Protein AF-A0A1S1K012-F1 (afdb_monomer_lite)

Secondary structure (DSSP, 8-state):
--HHHHHHHHHHTT-----PEEEE-TTSS-EEEESSEEEEEE-TTT--EEEEEEPPSSS--EEEPP-EETTEE-TTTT-B--EE--

Radius of gyration: 14.36 Å; chains: 1; bounding box: 28×32×42 Å

Foldseek 3Di:
DDPVVVVVVCVVVVHDCQPWEKDADPVDRDIDT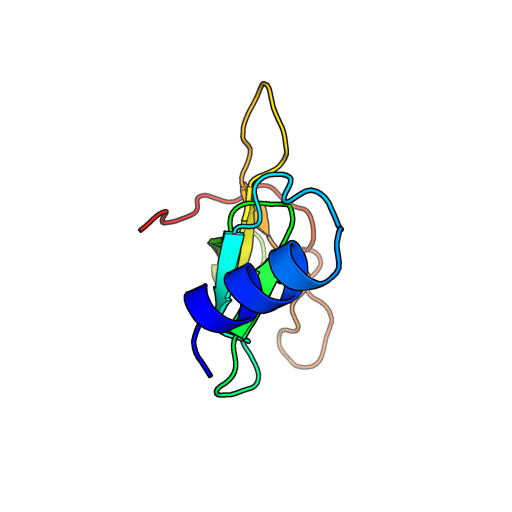DNFHWFWFQQPQPRDIAIWTFDDDDPGFIFGDWDDDPNHIDPSHRPTTDGDDD

Organism: NCBI:txid1908205

Structure (mmCIF, N/CA/C/O backbone):
data_AF-A0A1S1K012-F1
#
_entry.id   AF-A0A1S1K012-F1
#
loop_
_atom_site.group_PDB
_atom_site.id
_atom_site.type_symbol
_atom_site.label_atom_id
_atom_site.label_alt_id
_atom_site.label_comp_id
_atom_site.label_asym_id
_atom_site.label_entity_id
_atom_site.label_seq_id
_atom_site.pdbx_PDB_ins_code
_atom_site.Cartn_x
_atom_site.Cartn_y
_atom_site.Cartn_z
_atom_site.occupancy
_atom_site.B_iso_or_equiv
_atom_site.auth_seq_id
_atom_site.auth_comp_id
_atom_site.auth_asym_id
_atom_site.auth_atom_id
_atom_site.pdbx_PDB_model_num
ATOM 1 N N . MET A 1 1 ? -2.148 -18.101 11.408 1.00 61.28 1 MET A N 1
ATOM 2 C CA . MET A 1 1 ? -2.522 -16.941 12.228 1.00 61.28 1 MET A CA 1
ATOM 3 C C . MET A 1 1 ? -3.127 -15.890 11.308 1.00 61.28 1 MET A C 1
ATOM 5 O O . MET A 1 1 ? -2.509 -15.603 10.284 1.00 61.28 1 MET A O 1
ATOM 9 N N . GLY A 1 2 ? -4.350 -15.437 11.571 1.00 70.94 2 GLY A N 1
ATOM 10 C CA . GLY A 1 2 ? -5.105 -14.494 10.733 1.00 70.94 2 GLY A CA 1
ATOM 11 C C . GLY A 1 2 ? -5.063 -13.053 11.251 1.00 70.94 2 GLY A C 1
ATOM 12 O O . GLY A 1 2 ? -4.639 -12.806 12.375 1.00 70.94 2 GLY A O 1
ATOM 13 N N . ALA A 1 3 ? -5.527 -12.102 10.438 1.00 68.62 3 ALA A N 1
ATOM 14 C CA . ALA A 1 3 ? -5.582 -10.674 10.771 1.00 68.62 3 ALA A CA 1
ATOM 15 C C . ALA A 1 3 ? -6.280 -10.372 12.112 1.00 68.62 3 ALA A C 1
ATOM 17 O O . ALA A 1 3 ? -5.771 -9.586 12.913 1.00 68.62 3 ALA A O 1
ATOM 18 N N . ASP A 1 4 ? -7.404 -11.041 12.374 1.00 75.19 4 ASP A N 1
ATOM 19 C CA . ASP A 1 4 ? -8.197 -10.849 13.593 1.00 75.19 4 ASP A CA 1
ATOM 20 C C . ASP A 1 4 ? -7.459 -11.313 14.854 1.00 75.19 4 ASP A C 1
ATOM 22 O O . ASP A 1 4 ? -7.572 -10.692 15.908 1.00 75.19 4 ASP A O 1
ATOM 26 N N . GLU A 1 5 ? -6.641 -12.362 14.745 1.00 79.69 5 GLU A N 1
ATOM 27 C CA . GLU A 1 5 ? -5.829 -12.860 15.859 1.00 79.69 5 GLU A CA 1
ATOM 28 C C . GLU A 1 5 ? -4.698 -11.881 16.197 1.00 79.69 5 GLU A C 1
ATOM 30 O O . GLU A 1 5 ? -4.408 -11.651 17.372 1.00 79.69 5 GLU A O 1
ATOM 35 N N . VAL A 1 6 ? -4.095 -11.245 15.184 1.00 72.81 6 VAL A N 1
ATOM 36 C CA . VAL A 1 6 ? -3.081 -10.201 15.406 1.00 72.81 6 VAL A CA 1
ATOM 37 C C . VAL A 1 6 ? -3.724 -8.959 16.023 1.00 72.81 6 VAL A C 1
ATOM 39 O O . VAL A 1 6 ? -3.159 -8.375 16.950 1.00 72.81 6 VAL A O 1
ATOM 42 N N . LYS A 1 7 ? -4.927 -8.584 15.567 1.00 73.31 7 LYS A N 1
ATOM 43 C CA . LYS A 1 7 ? -5.698 -7.494 16.173 1.00 73.31 7 LYS A CA 1
ATOM 44 C C . LYS A 1 7 ? -5.954 -7.750 17.658 1.00 73.31 7 LYS A C 1
ATOM 46 O O . LYS A 1 7 ? -5.602 -6.915 18.494 1.00 73.31 7 LYS A O 1
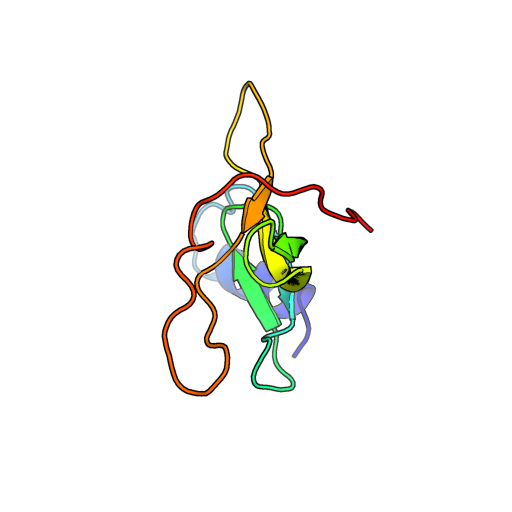ATOM 51 N N . ALA A 1 8 ? -6.496 -8.923 17.973 1.00 77.88 8 ALA A N 1
ATOM 52 C CA . ALA A 1 8 ? -6.797 -9.320 19.341 1.00 77.88 8 ALA A CA 1
ATOM 53 C C . ALA A 1 8 ? -5.545 -9.310 20.237 1.00 77.88 8 ALA A C 1
ATOM 55 O O . ALA A 1 8 ? -5.612 -8.859 21.379 1.00 77.88 8 ALA A O 1
ATOM 56 N N . ALA A 1 9 ? -4.387 -9.740 19.722 1.00 78.94 9 ALA A N 1
ATOM 57 C CA . ALA A 1 9 ? -3.130 -9.726 20.471 1.00 78.94 9 ALA A CA 1
ATOM 58 C C . ALA A 1 9 ? -2.640 -8.305 20.824 1.00 78.94 9 ALA A C 1
ATOM 60 O O . ALA A 1 9 ? -2.135 -8.090 21.927 1.00 78.94 9 ALA A O 1
ATOM 61 N N . VAL A 1 10 ? -2.799 -7.329 19.920 1.00 70.00 10 VAL A N 1
ATOM 62 C CA . VAL A 1 10 ? -2.422 -5.922 20.171 1.00 70.00 10 VAL A CA 1
ATOM 63 C C . VAL A 1 10 ? -3.337 -5.279 21.213 1.00 70.00 10 VAL A C 1
ATOM 65 O O . VAL A 1 10 ? -2.853 -4.602 22.121 1.00 70.00 10 VAL A O 1
ATOM 68 N N . GLU A 1 11 ? -4.648 -5.508 21.110 1.00 75.50 11 GLU A N 1
ATOM 69 C CA . GLU A 1 11 ? -5.617 -5.011 22.096 1.00 75.50 11 GLU A CA 1
ATOM 70 C C . GLU A 1 11 ? -5.361 -5.631 23.481 1.00 75.50 11 GLU A C 1
ATOM 72 O O . GLU A 1 11 ? -5.343 -4.920 24.490 1.00 75.50 11 GLU A O 1
ATOM 77 N N . ALA A 1 12 ? -5.057 -6.934 23.536 1.00 80.19 12 ALA A N 1
ATOM 78 C CA . ALA A 1 12 ? -4.722 -7.637 24.774 1.00 80.19 12 ALA A CA 1
ATOM 79 C C . ALA A 1 12 ? -3.438 -7.118 25.451 1.00 80.19 12 ALA A C 1
ATOM 81 O O . ALA A 1 12 ? -3.292 -7.252 26.666 1.00 80.19 12 ALA A O 1
ATOM 82 N N . SER A 1 13 ? -2.518 -6.489 24.707 1.00 76.38 13 SER A N 1
ATOM 83 C CA . SER A 1 13 ? -1.285 -5.913 25.261 1.00 76.38 13 SER A CA 1
ATOM 84 C C . SER A 1 13 ? -1.467 -4.501 25.843 1.00 76.38 13 SER A C 1
ATOM 86 O O . SER A 1 13 ? -0.474 -3.820 26.102 1.00 76.38 13 SER A O 1
ATOM 88 N N . GLY A 1 14 ? -2.705 -4.011 25.986 1.00 64.50 14 GLY A N 1
ATOM 89 C CA . GLY A 1 14 ? -3.008 -2.693 26.561 1.00 64.50 14 GLY A CA 1
ATOM 90 C C . GLY A 1 14 ? -2.626 -1.504 25.671 1.00 64.50 14 GLY A C 1
ATOM 91 O O . GLY A 1 14 ? -2.626 -0.361 26.130 1.00 64.50 14 GLY A O 1
ATOM 92 N N . ARG A 1 15 ? -2.293 -1.751 24.398 1.00 60.84 15 ARG A N 1
ATOM 93 C CA . ARG A 1 15 ? -2.049 -0.703 23.401 1.00 60.84 15 ARG A CA 1
ATOM 94 C C . ARG A 1 15 ? -3.380 -0.314 22.762 1.00 60.84 15 ARG A C 1
ATOM 96 O O . ARG A 1 15 ? -4.212 -1.169 22.477 1.00 60.84 15 ARG A O 1
ATOM 103 N N . ARG A 1 16 ? -3.589 0.985 22.532 1.00 54.09 16 ARG A N 1
ATOM 104 C CA . ARG A 1 16 ? -4.794 1.474 21.854 1.00 54.09 16 ARG A CA 1
ATOM 105 C C . ARG A 1 16 ? -4.702 1.127 20.366 1.00 54.09 16 ARG A C 1
ATOM 107 O O . ARG A 1 16 ? -3.693 1.413 19.728 1.00 54.09 16 ARG A O 1
ATOM 114 N N . PHE A 1 17 ? -5.743 0.486 19.848 1.00 55.59 17 PHE A N 1
ATOM 115 C CA . PHE A 1 17 ? -5.866 0.104 18.446 1.00 55.59 17 PHE A CA 1
ATOM 116 C C . PHE A 1 17 ? -6.284 1.333 17.623 1.00 55.59 17 PHE A C 1
ATOM 118 O O . PHE A 1 17 ? -7.461 1.502 17.312 1.00 55.59 17 PHE A O 1
ATOM 125 N N . ASP A 1 18 ? -5.356 2.244 17.322 1.00 61.41 18 ASP A N 1
ATOM 126 C CA . ASP A 1 18 ? -5.598 3.201 16.231 1.00 61.41 18 ASP A CA 1
ATOM 127 C C . ASP A 1 18 ? -5.720 2.393 14.936 1.00 61.41 18 ASP A C 1
ATOM 129 O O . ASP A 1 18 ? -4.939 1.467 14.752 1.00 61.41 18 ASP A O 1
ATOM 133 N N . SER A 1 19 ? -6.727 2.673 14.098 1.00 63.16 19 SER A N 1
ATOM 134 C CA . SER A 1 19 ? -7.163 1.837 12.965 1.00 63.16 19 SER A CA 1
ATOM 135 C C . SER A 1 19 ? -6.010 1.138 12.230 1.00 63.16 19 SER A C 1
ATOM 137 O O . SER A 1 19 ? -5.397 1.721 11.338 1.00 63.16 19 SER A O 1
ATOM 139 N N . LEU A 1 20 ? -5.717 -0.113 12.607 1.00 71.44 20 LEU A N 1
ATOM 140 C CA . LEU A 1 20 ? -4.723 -0.930 11.926 1.00 71.44 20 LEU A CA 1
ATOM 141 C C . LEU A 1 20 ? -5.399 -1.704 10.798 1.00 71.44 20 LEU A C 1
ATOM 143 O O . LEU A 1 20 ? -6.392 -2.401 11.013 1.00 71.44 20 LEU A O 1
ATOM 147 N N . TYR A 1 21 ? -4.828 -1.600 9.607 1.00 77.06 21 TYR A N 1
ATOM 148 C CA . TYR A 1 21 ? -5.282 -2.277 8.407 1.00 77.06 21 TYR A CA 1
ATOM 149 C C . TYR A 1 21 ? -4.449 -3.542 8.205 1.00 77.06 21 TYR A C 1
ATOM 151 O O . TYR A 1 21 ? -3.218 -3.458 8.075 1.00 77.06 21 TYR A O 1
ATOM 159 N N . PRO A 1 22 ? -5.082 -4.723 8.213 1.00 78.56 22 PRO A N 1
ATOM 160 C CA . PRO A 1 22 ? -4.377 -5.957 7.953 1.00 78.56 22 PRO A CA 1
ATOM 161 C C . PRO A 1 22 ? -4.014 -6.069 6.479 1.00 78.56 22 PRO A C 1
ATOM 163 O O . PRO A 1 22 ? -4.813 -5.755 5.598 1.00 78.56 22 PRO A O 1
ATOM 166 N N . TYR A 1 23 ? -2.823 -6.588 6.213 1.00 80.44 23 TYR A N 1
ATOM 167 C CA . TYR A 1 23 ? -2.405 -6.925 4.861 1.00 80.44 23 TYR A CA 1
ATOM 168 C C . TYR A 1 23 ? -1.553 -8.185 4.855 1.00 80.44 23 TYR A C 1
ATOM 170 O O . TYR A 1 23 ? -0.913 -8.545 5.850 1.00 80.44 23 TYR A O 1
ATOM 178 N N . ARG A 1 24 ? -1.590 -8.895 3.730 1.00 80.69 24 ARG A N 1
ATOM 179 C CA . ARG A 1 24 ? -0.809 -10.112 3.548 1.00 80.69 24 ARG A CA 1
ATOM 180 C C . ARG A 1 24 ? 0.632 -9.733 3.229 1.00 80.69 24 ARG A C 1
ATOM 182 O O . ARG A 1 24 ? 0.852 -8.859 2.396 1.00 80.69 24 ARG A O 1
ATOM 189 N N . CYS A 1 25 ? 1.585 -10.388 3.888 1.00 81.12 25 CYS A N 1
ATOM 190 C CA . CYS A 1 25 ? 2.999 -10.214 3.590 1.00 81.12 25 CYS A CA 1
ATOM 191 C C . CYS A 1 25 ? 3.244 -10.484 2.093 1.00 81.12 25 CYS A C 1
ATOM 193 O O . CYS A 1 25 ? 2.830 -11.544 1.611 1.00 81.12 25 CYS A O 1
ATOM 195 N N . PRO A 1 26 ? 3.888 -9.560 1.358 1.00 71.88 26 PRO A N 1
ATOM 196 C CA . PRO A 1 26 ? 4.254 -9.787 -0.039 1.00 71.88 26 PRO A CA 1
ATOM 197 C C . PRO A 1 26 ? 5.198 -10.986 -0.207 1.00 71.88 26 PRO A C 1
ATOM 199 O O . PRO A 1 26 ? 5.053 -11.754 -1.153 1.00 71.88 26 PRO A O 1
ATOM 202 N N . ASP A 1 27 ? 6.092 -11.190 0.764 1.00 78.81 27 ASP A N 1
ATOM 203 C CA . ASP A 1 27 ? 7.190 -12.162 0.692 1.00 78.81 27 ASP A CA 1
ATOM 204 C C . ASP A 1 27 ? 6.908 -13.470 1.449 1.00 78.81 27 ASP A C 1
ATOM 206 O O . ASP A 1 27 ? 7.792 -14.313 1.618 1.00 78.81 27 ASP A O 1
ATOM 210 N N . GLY A 1 28 ? 5.686 -13.678 1.952 1.00 79.75 28 GLY A N 1
ATOM 211 C CA . GLY A 1 28 ? 5.407 -14.884 2.726 1.00 79.75 28 GLY A CA 1
ATOM 212 C C . GLY A 1 28 ? 3.950 -15.131 3.116 1.00 79.75 28 GLY A C 1
ATOM 213 O O . GLY A 1 28 ? 3.079 -14.273 2.990 1.00 79.75 28 GLY A O 1
ATOM 214 N N . PRO A 1 29 ? 3.644 -16.329 3.645 1.00 84.19 29 PRO A N 1
ATOM 215 C CA . PRO A 1 29 ? 2.284 -16.727 3.996 1.00 84.19 29 PRO A CA 1
ATOM 216 C C . PRO A 1 29 ? 1.878 -16.257 5.406 1.00 84.19 29 PRO A C 1
ATOM 218 O O . PRO A 1 29 ? 1.326 -17.033 6.186 1.00 84.19 29 PRO A O 1
ATOM 221 N N . HIS A 1 30 ? 2.152 -15.000 5.757 1.00 82.69 30 HIS A N 1
ATOM 222 C CA . HIS A 1 30 ? 1.776 -14.417 7.050 1.00 82.69 30 HIS A CA 1
ATOM 223 C C . HIS A 1 30 ? 1.128 -13.035 6.889 1.00 82.69 30 HIS A C 1
ATOM 225 O O . HIS A 1 30 ? 1.083 -12.478 5.794 1.00 82.69 30 HIS A O 1
ATOM 231 N N . TRP A 1 31 ? 0.565 -12.514 7.978 1.00 83.56 31 TRP A N 1
ATOM 232 C CA . TRP A 1 31 ? -0.161 -11.245 8.008 1.00 83.56 31 TRP A CA 1
ATOM 233 C C . TRP A 1 31 ? 0.607 -10.196 8.807 1.00 83.56 31 TRP A C 1
ATOM 235 O O . TRP A 1 31 ? 1.221 -10.515 9.826 1.00 83.56 31 TRP A O 1
ATOM 245 N N . HIS A 1 32 ? 0.511 -8.946 8.367 1.00 82.19 32 HIS A N 1
ATOM 246 C CA . HIS A 1 32 ? 1.009 -7.772 9.076 1.00 82.19 32 HIS A CA 1
ATOM 247 C C . HIS A 1 32 ? -0.135 -6.804 9.382 1.00 82.19 32 HIS A C 1
ATOM 249 O O . HIS A 1 32 ? -1.213 -6.876 8.789 1.00 82.19 32 HIS A O 1
ATOM 255 N N . LEU A 1 33 ? 0.130 -5.873 10.298 1.00 78.75 33 LEU A N 1
ATOM 256 C CA . LEU A 1 33 ? -0.742 -4.745 10.603 1.00 78.75 33 LEU A CA 1
ATOM 257 C C . LEU A 1 33 ? -0.036 -3.441 10.227 1.00 78.75 33 LEU A C 1
ATOM 259 O O . LEU A 1 33 ? 1.134 -3.252 10.561 1.00 78.75 33 LEU A O 1
ATOM 263 N N . SER A 1 34 ? -0.751 -2.546 9.550 1.00 79.38 34 SER A N 1
ATOM 264 C CA . SER A 1 34 ? -0.266 -1.218 9.166 1.00 79.38 34 SER A CA 1
ATOM 265 C C . SER A 1 34 ? -1.177 -0.130 9.723 1.00 79.38 34 SER A C 1
ATOM 267 O O . SER A 1 34 ? -2.380 -0.328 9.809 1.00 79.38 34 SER A O 1
ATOM 269 N N . HIS A 1 35 ? -0.629 1.040 10.049 1.00 79.25 35 HIS A N 1
ATOM 270 C CA . HIS A 1 35 ? -1.430 2.221 10.412 1.00 79.25 35 HIS A CA 1
ATOM 271 C C . HIS A 1 35 ? -2.127 2.861 9.198 1.00 79.25 35 HIS A C 1
ATOM 273 O O . HIS A 1 35 ? -2.982 3.730 9.354 1.00 79.25 35 HIS A O 1
ATOM 279 N N . TYR A 1 36 ? -1.756 2.436 7.991 1.00 83.50 36 TYR A N 1
ATOM 280 C CA . TYR A 1 36 ? -2.301 2.921 6.730 1.00 83.50 36 TYR A CA 1
ATOM 281 C C . TYR A 1 36 ? -3.013 1.788 6.006 1.00 83.50 36 TYR A C 1
ATOM 283 O O . TYR A 1 36 ? -2.536 0.652 6.024 1.00 83.50 36 TYR A O 1
ATOM 291 N N . GLU A 1 37 ? -4.118 2.098 5.335 1.00 86.50 37 GLU A N 1
ATOM 292 C CA . GLU A 1 37 ? -4.810 1.143 4.467 1.00 86.50 37 GLU A CA 1
ATOM 293 C C . GLU A 1 37 ? -3.840 0.622 3.406 1.00 86.50 37 GLU A C 1
ATOM 295 O O . GLU A 1 37 ? -2.996 1.378 2.930 1.00 86.50 37 GLU A O 1
ATOM 300 N N . GLN A 1 38 ? -3.916 -0.665 3.078 1.00 87.44 38 GLN A N 1
ATOM 301 C CA . GLN A 1 38 ? -2.999 -1.317 2.143 1.00 87.44 38 GLN A CA 1
ATOM 302 C C . GLN A 1 38 ? -3.782 -1.877 0.958 1.00 87.44 38 GLN A C 1
ATOM 304 O O . GLN A 1 38 ? -4.865 -2.432 1.137 1.00 87.44 38 GLN A O 1
ATOM 309 N N . ALA A 1 39 ? -3.219 -1.766 -0.238 1.00 88.81 39 ALA A N 1
ATOM 310 C CA . ALA A 1 39 ? -3.774 -2.305 -1.475 1.00 88.81 39 ALA A CA 1
ATOM 311 C C . ALA A 1 39 ? -2.644 -2.646 -2.459 1.00 88.81 39 ALA A C 1
ATOM 313 O O . ALA A 1 39 ? -1.462 -2.558 -2.124 1.00 88.81 39 ALA A O 1
ATOM 314 N N . LEU A 1 40 ? -3.007 -3.033 -3.681 1.00 90.62 40 LEU A N 1
ATOM 315 C CA . LEU A 1 40 ? -2.087 -3.037 -4.816 1.00 90.62 40 LEU A CA 1
ATOM 316 C C . L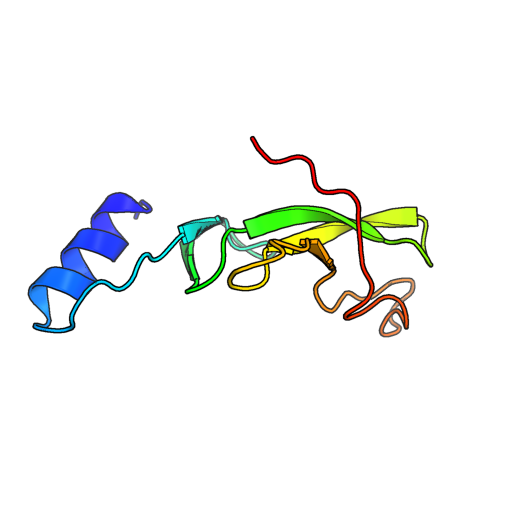EU A 1 40 ? -2.318 -1.773 -5.647 1.00 90.62 40 LEU A C 1
ATOM 318 O O . LEU A 1 40 ? -3.468 -1.422 -5.931 1.00 90.62 40 LEU A O 1
ATOM 322 N N . GLY A 1 41 ? -1.230 -1.116 -6.040 1.00 92.62 41 GLY A N 1
ATOM 323 C CA . GLY A 1 41 ? -1.228 0.017 -6.960 1.00 92.62 41 GLY A CA 1
ATOM 324 C C . GLY A 1 41 ? -0.322 -0.249 -8.156 1.00 92.62 41 GLY A C 1
ATOM 325 O O . GLY A 1 41 ? 0.657 -0.987 -8.048 1.00 92.62 41 GLY A O 1
ATOM 326 N N . MET A 1 42 ? -0.656 0.343 -9.299 1.00 94.62 42 MET A N 1
ATOM 327 C CA . MET A 1 42 ? 0.187 0.295 -10.493 1.00 94.62 42 MET A CA 1
ATOM 328 C C . MET A 1 42 ? 1.266 1.378 -10.409 1.00 94.62 42 MET A C 1
ATOM 330 O O . MET A 1 42 ? 0.950 2.565 -10.271 1.00 94.62 42 MET A O 1
ATOM 334 N N . CYS A 1 43 ? 2.536 0.991 -10.462 1.00 95.25 43 CYS A N 1
ATOM 335 C CA . CYS A 1 43 ? 3.642 1.940 -10.443 1.00 95.25 43 CYS A CA 1
ATOM 336 C C . CYS A 1 43 ? 3.641 2.777 -11.735 1.00 95.25 43 CYS A C 1
ATOM 338 O O . CYS A 1 43 ? 3.650 2.204 -12.821 1.00 95.25 43 CYS A O 1
ATOM 340 N N . PRO A 1 44 ? 3.679 4.119 -11.662 1.00 93.94 44 PRO A N 1
ATOM 341 C CA . PRO A 1 44 ? 3.676 4.967 -12.858 1.00 93.94 44 PRO A CA 1
ATOM 342 C C . PRO A 1 44 ? 5.007 4.953 -13.630 1.00 93.94 44 PRO A C 1
ATOM 344 O O . PRO A 1 44 ? 5.100 5.587 -14.676 1.00 93.94 44 PRO A O 1
ATOM 347 N N . VAL A 1 45 ? 6.045 4.291 -13.101 1.00 95.69 45 VAL A N 1
ATOM 348 C CA . VAL A 1 45 ? 7.381 4.230 -13.714 1.00 95.69 45 VAL A CA 1
ATOM 349 C C . VAL A 1 45 ? 7.617 2.903 -14.427 1.00 95.69 45 VAL A C 1
ATOM 351 O O . VAL A 1 45 ? 7.956 2.909 -15.604 1.00 95.69 45 VAL A O 1
ATOM 354 N N . CYS A 1 46 ? 7.479 1.777 -13.722 1.00 95.38 46 CYS A N 1
ATOM 355 C CA . CYS A 1 46 ? 7.699 0.448 -14.302 1.00 95.38 46 CYS A CA 1
ATOM 356 C C . CYS A 1 46 ? 6.415 -0.215 -14.816 1.00 95.38 46 CYS A C 1
ATOM 358 O O . CYS A 1 46 ? 6.491 -1.288 -15.397 1.00 95.38 46 CYS A O 1
ATOM 360 N N . GLU A 1 47 ? 5.248 0.397 -14.589 1.00 94.50 47 GLU A N 1
ATOM 361 C CA . GLU A 1 47 ? 3.937 -0.106 -15.026 1.00 94.50 47 GLU A CA 1
ATOM 362 C C . GLU A 1 47 ? 3.542 -1.479 -14.434 1.00 94.50 47 GLU A C 1
ATOM 364 O O . GLU A 1 47 ? 2.579 -2.106 -14.875 1.00 94.50 47 GLU A O 1
ATOM 369 N N . GLU A 1 48 ? 4.225 -1.924 -13.373 1.00 93.00 48 GLU A N 1
ATOM 370 C CA . GLU A 1 48 ? 3.921 -3.154 -12.634 1.00 93.00 48 GLU A CA 1
ATOM 371 C C . GLU A 1 48 ? 3.080 -2.901 -11.367 1.00 93.00 48 GLU A C 1
ATOM 373 O O . GLU A 1 48 ? 3.038 -1.796 -10.813 1.00 93.00 48 GLU A O 1
ATOM 378 N N . TRP A 1 49 ? 2.382 -3.943 -10.896 1.00 91.69 49 TRP A N 1
ATOM 379 C CA . TRP A 1 49 ? 1.571 -3.891 -9.676 1.00 91.69 49 TRP A CA 1
ATOM 380 C C . TRP A 1 49 ? 2.413 -4.197 -8.441 1.00 91.69 49 TRP A C 1
ATOM 382 O O . TRP A 1 49 ? 2.928 -5.305 -8.293 1.00 91.69 49 TRP A O 1
ATOM 392 N N . HIS A 1 50 ? 2.453 -3.257 -7.500 1.00 91.75 50 HIS A N 1
ATOM 393 C CA . HIS A 1 50 ? 3.169 -3.420 -6.236 1.00 91.75 50 HIS A CA 1
ATOM 394 C C . HIS A 1 50 ? 2.297 -3.022 -5.040 1.00 91.75 50 HIS A C 1
ATOM 396 O O . HIS A 1 50 ? 1.262 -2.365 -5.211 1.00 91.75 50 HIS A O 1
ATOM 402 N N . PRO A 1 51 ? 2.680 -3.427 -3.814 1.00 90.56 51 PRO A N 1
ATOM 403 C CA . PRO A 1 51 ? 2.033 -2.941 -2.605 1.00 90.56 51 PRO A CA 1
ATOM 404 C C . PRO A 1 51 ? 1.969 -1.412 -2.590 1.00 90.56 51 PRO A C 1
ATOM 406 O O . PRO A 1 51 ? 2.932 -0.730 -2.937 1.00 90.56 51 PRO A O 1
ATOM 409 N N . ALA A 1 52 ? 0.829 -0.879 -2.179 1.00 92.12 52 ALA A N 1
ATOM 410 C CA . ALA A 1 52 ? 0.589 0.543 -2.021 1.00 92.12 52 ALA A CA 1
ATOM 411 C C . ALA A 1 52 ? -0.134 0.788 -0.701 1.00 92.12 52 ALA A C 1
ATOM 413 O O . ALA A 1 52 ? -0.883 -0.065 -0.216 1.00 92.12 52 ALA A O 1
ATOM 414 N N . TRP A 1 53 ? 0.056 1.976 -0.142 1.00 90.38 53 TRP A N 1
ATOM 415 C CA . 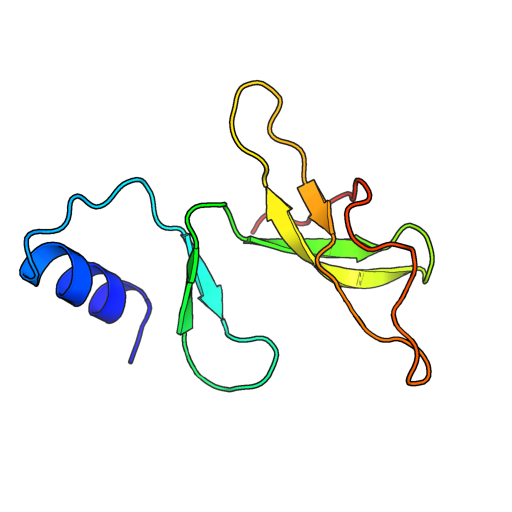TRP A 1 53 ? -0.605 2.386 1.086 1.00 90.38 53 TRP A CA 1
ATOM 416 C C . TRP A 1 53 ? -1.382 3.683 0.887 1.00 90.38 53 TRP A C 1
ATOM 418 O O . TRP A 1 53 ? -0.958 4.574 0.151 1.00 90.38 53 TRP A O 1
ATOM 428 N N . CYS A 1 54 ? -2.546 3.789 1.526 1.00 89.50 54 CYS A N 1
ATOM 429 C CA . CYS A 1 54 ? -3.328 5.015 1.518 1.00 89.50 54 CYS A CA 1
ATOM 430 C C . CYS A 1 54 ? -2.806 5.942 2.612 1.00 89.50 54 CYS A C 1
ATOM 432 O O . CYS A 1 54 ? -2.903 5.632 3.803 1.00 89.50 54 CYS A O 1
ATOM 434 N N . GLY A 1 55 ? -2.299 7.102 2.205 1.00 81.00 55 GLY A N 1
ATOM 435 C CA . GLY A 1 55 ? -1.927 8.177 3.109 1.00 81.00 55 GLY A CA 1
ATOM 436 C C . GLY A 1 55 ? -3.063 8.595 4.038 1.00 81.00 55 GLY A C 1
ATOM 437 O O . GLY A 1 55 ? -4.246 8.355 3.777 1.00 81.00 55 GLY A O 1
ATOM 438 N N . SER A 1 56 ? -2.687 9.227 5.146 1.00 70.25 56 SER A N 1
ATOM 439 C CA . SER A 1 56 ? -3.634 9.747 6.125 1.00 70.25 56 SER A CA 1
ATOM 440 C C . SER A 1 56 ? -4.429 10.945 5.583 1.00 70.25 56 SER A C 1
ATOM 442 O O . SER A 1 56 ? -4.093 11.562 4.573 1.00 70.25 56 SER A O 1
ATOM 444 N N . GLN A 1 57 ? -5.541 11.232 6.260 1.00 64.25 57 GLN A N 1
ATOM 445 C CA . GLN A 1 57 ? -6.470 12.321 5.956 1.00 64.25 57 GLN A CA 1
ATOM 446 C C . GLN A 1 57 ? -5.796 13.705 5.854 1.00 64.25 57 GLN A C 1
ATOM 448 O O . GLN A 1 57 ? -4.759 13.920 6.485 1.00 64.25 57 GLN A O 1
ATOM 453 N N . PRO A 1 58 ? -6.407 14.667 5.129 1.00 62.38 58 PRO A N 1
ATOM 454 C CA . PRO A 1 58 ? -7.752 14.607 4.528 1.00 62.38 58 PRO A CA 1
ATOM 455 C C . PRO A 1 58 ? -7.820 13.966 3.134 1.00 62.38 58 PRO A C 1
ATOM 457 O O . PRO A 1 58 ? -8.842 13.383 2.790 1.00 62.38 58 PRO A O 1
ATOM 460 N N . ASP A 1 59 ? -6.739 13.988 2.358 1.00 68.69 59 ASP A N 1
ATOM 461 C CA . ASP A 1 59 ? -6.848 13.791 0.904 1.00 68.69 59 ASP A CA 1
ATOM 462 C C . ASP A 1 59 ? -6.695 12.340 0.423 1.00 68.69 59 ASP A C 1
ATOM 464 O O . ASP A 1 59 ? -6.599 12.135 -0.782 1.00 68.69 59 ASP A O 1
ATOM 468 N N . LYS A 1 60 ? -6.640 11.357 1.342 1.00 78.75 60 LYS A N 1
ATOM 469 C CA . LYS A 1 60 ? -6.533 9.898 1.090 1.00 78.75 60 LYS A CA 1
ATOM 470 C C . LYS A 1 60 ? -5.917 9.555 -0.276 1.00 78.75 60 LYS A C 1
ATOM 472 O O . LYS A 1 60 ? -6.614 9.254 -1.243 1.00 78.75 60 LYS A O 1
ATOM 477 N N . ARG A 1 61 ? -4.589 9.612 -0.355 1.00 89.44 61 ARG A N 1
ATOM 478 C CA . ARG A 1 61 ? -3.842 9.341 -1.588 1.00 89.44 61 ARG A CA 1
ATOM 479 C C . ARG A 1 61 ? -3.136 8.001 -1.503 1.00 89.44 61 ARG A C 1
ATOM 481 O O . ARG A 1 61 ? -2.484 7.726 -0.502 1.00 89.44 61 ARG A O 1
ATOM 488 N N . TRP A 1 62 ? -3.232 7.203 -2.558 1.00 92.06 62 TRP A N 1
ATOM 489 C CA . TRP A 1 62 ? -2.494 5.953 -2.665 1.00 92.06 62 TRP A CA 1
ATOM 490 C C . TRP A 1 62 ? -1.066 6.219 -3.120 1.00 92.06 62 TRP A C 1
ATOM 492 O O . TRP A 1 62 ? -0.836 6.899 -4.122 1.00 92.06 62 TRP A O 1
ATOM 502 N N . ILE A 1 63 ? -0.123 5.693 -2.352 1.00 92.38 63 ILE A N 1
ATOM 503 C CA . ILE A 1 63 ? 1.311 5.882 -2.527 1.00 92.38 63 ILE A CA 1
ATOM 504 C C . ILE A 1 63 ? 1.925 4.503 -2.741 1.00 92.38 63 ILE A C 1
ATOM 506 O O . ILE A 1 63 ? 1.696 3.591 -1.943 1.00 92.38 63 ILE A O 1
ATOM 510 N N . ILE A 1 64 ? 2.670 4.337 -3.831 1.00 94.06 64 ILE A N 1
ATOM 511 C CA . ILE A 1 64 ? 3.324 3.067 -4.149 1.00 94.06 64 ILE A CA 1
ATOM 512 C C . ILE A 1 64 ? 4.490 2.820 -3.180 1.00 94.06 64 ILE A C 1
ATOM 514 O O . ILE A 1 64 ? 5.286 3.723 -2.897 1.00 94.06 64 ILE A O 1
ATOM 518 N N . SER A 1 65 ? 4.581 1.606 -2.644 1.00 91.44 65 SER A N 1
ATOM 519 C CA . SER A 1 65 ? 5.685 1.200 -1.773 1.00 91.44 65 SER A CA 1
ATOM 520 C C . SER A 1 65 ? 6.976 1.009 -2.572 1.00 91.44 65 SER A C 1
ATOM 522 O O . SER A 1 65 ? 6.947 0.805 -3.790 1.00 91.44 65 SER A O 1
ATOM 524 N N . GLY A 1 66 ? 8.117 1.038 -1.881 1.00 91.38 66 GLY A N 1
ATOM 525 C CA . GLY A 1 66 ? 9.399 0.653 -2.466 1.00 91.38 66 GLY A CA 1
ATOM 526 C C . GLY A 1 66 ? 9.343 -0.766 -3.033 1.00 91.38 66 GLY A C 1
ATOM 527 O O . GLY A 1 66 ? 8.786 -1.673 -2.413 1.00 91.38 66 GLY A O 1
ATOM 528 N N . HIS A 1 67 ? 9.880 -0.939 -4.236 1.00 92.62 67 HIS A N 1
ATOM 529 C CA . HIS A 1 67 ? 9.923 -2.209 -4.955 1.00 92.62 67 HIS A CA 1
ATOM 530 C C . HIS A 1 67 ? 11.172 -2.266 -5.838 1.00 92.62 67 HIS A C 1
ATOM 532 O O . HIS A 1 67 ? 11.790 -1.241 -6.138 1.00 92.62 67 HIS A O 1
ATOM 538 N N . VAL A 1 68 ? 11.546 -3.481 -6.228 1.00 93.50 68 VAL A N 1
ATOM 539 C CA . VAL A 1 68 ? 12.730 -3.767 -7.040 1.00 93.50 68 VAL A CA 1
ATOM 540 C C . VAL A 1 68 ? 12.278 -4.311 -8.390 1.00 93.50 68 VAL A C 1
ATOM 542 O O . VAL A 1 68 ? 11.443 -5.211 -8.432 1.00 93.50 68 VAL A O 1
ATOM 545 N N . VAL A 1 69 ? 12.842 -3.771 -9.469 1.00 91.12 69 VAL A N 1
ATOM 546 C CA . VAL A 1 69 ? 12.643 -4.218 -10.856 1.00 91.12 69 VAL A CA 1
ATOM 547 C C . VAL A 1 69 ? 14.027 -4.429 -11.456 1.00 91.12 69 VAL A C 1
ATOM 549 O O . VAL A 1 69 ? 14.905 -3.590 -11.261 1.00 91.12 69 VAL A O 1
ATOM 552 N N . ASP A 1 70 ? 14.249 -5.563 -12.122 1.00 91.44 70 ASP A N 1
ATOM 553 C CA . ASP A 1 70 ? 15.558 -5.931 -12.686 1.00 91.44 70 ASP A CA 1
ATOM 554 C C . ASP A 1 70 ? 16.720 -5.789 -11.681 1.00 91.44 70 ASP A C 1
ATOM 556 O O . ASP A 1 70 ? 17.778 -5.237 -11.980 1.00 91.44 70 ASP A O 1
ATOM 560 N N . GLU A 1 71 ? 16.498 -6.257 -10.448 1.00 93.31 71 GLU A N 1
ATOM 561 C CA . GLU A 1 71 ? 17.461 -6.205 -9.332 1.00 93.31 71 GLU A CA 1
ATOM 562 C C . GLU A 1 71 ? 17.850 -4.784 -8.869 1.00 93.31 71 GLU A C 1
ATOM 564 O O . GLU A 1 71 ? 18.731 -4.633 -8.020 1.00 93.31 71 GLU A O 1
ATOM 569 N N . GLN A 1 72 ? 17.172 -3.740 -9.358 1.00 93.00 72 GLN A N 1
ATOM 570 C CA . GLN A 1 72 ? 17.395 -2.348 -8.962 1.00 93.00 72 GLN A CA 1
ATOM 571 C C . GLN A 1 72 ? 16.171 -1.738 -8.260 1.00 93.00 72 GLN A C 1
ATOM 573 O O . GLN A 1 72 ? 15.032 -2.024 -8.640 1.00 93.00 72 GLN A O 1
ATOM 578 N N . PRO A 1 73 ? 16.359 -0.865 -7.251 1.00 94.00 73 PRO A N 1
ATOM 579 C CA . PRO A 1 73 ? 15.259 -0.101 -6.6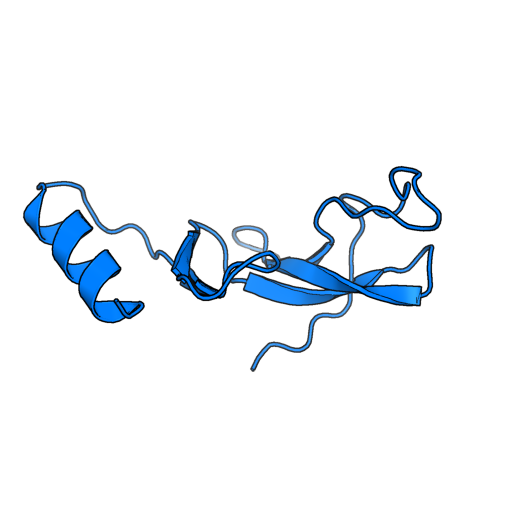71 1.00 94.00 73 PRO A CA 1
ATOM 580 C C . PRO A 1 73 ? 14.559 0.750 -7.737 1.00 94.00 73 PRO A C 1
ATOM 582 O O . PRO A 1 73 ? 15.203 1.531 -8.443 1.00 94.00 73 PRO A O 1
ATOM 585 N N . CYS A 1 74 ? 13.239 0.625 -7.847 1.00 96.06 74 CYS A N 1
ATOM 586 C CA . CYS A 1 74 ? 12.467 1.411 -8.800 1.00 96.06 74 CYS A CA 1
ATOM 587 C C . CYS A 1 74 ? 12.284 2.852 -8.285 1.00 96.06 74 CYS A C 1
ATOM 589 O O . CYS A 1 74 ? 11.806 3.041 -7.163 1.00 96.06 74 CYS A O 1
ATOM 591 N N . PRO A 1 75 ? 12.559 3.896 -9.097 1.00 96.00 75 PRO A N 1
ATOM 592 C CA . PRO A 1 75 ? 12.389 5.291 -8.677 1.00 96.00 75 PRO A CA 1
ATOM 593 C C . PRO A 1 75 ? 10.911 5.713 -8.582 1.00 96.00 75 PRO A C 1
ATOM 595 O O . PRO A 1 75 ? 10.602 6.868 -8.283 1.00 96.00 75 PRO A O 1
ATOM 598 N N . GLY A 1 76 ? 9.988 4.789 -8.861 1.00 93.88 76 GLY A N 1
ATOM 599 C CA . GLY A 1 76 ? 8.563 4.964 -8.626 1.00 93.88 76 GLY A CA 1
ATOM 600 C C . GLY A 1 76 ? 8.186 5.006 -7.148 1.00 93.88 76 GLY A C 1
ATOM 601 O O . GLY A 1 76 ? 7.105 5.494 -6.846 1.00 93.88 76 GLY A O 1
ATOM 602 N N . GLU A 1 77 ? 9.042 4.538 -6.232 1.00 92.31 77 GLU A N 1
ATOM 603 C CA . GLU A 1 77 ? 8.783 4.575 -4.786 1.00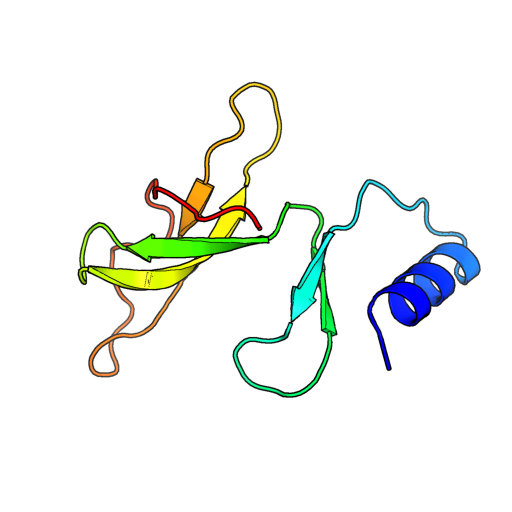 92.31 77 GLU A CA 1
ATOM 604 C C . GLU A 1 77 ? 8.254 5.943 -4.316 1.00 92.31 77 GLU A C 1
ATOM 606 O O . GLU A 1 77 ? 8.801 6.997 -4.643 1.00 92.31 77 GLU A O 1
ATOM 611 N N . GLY A 1 78 ? 7.172 5.932 -3.535 1.00 89.56 78 GLY A N 1
ATOM 612 C CA . GLY A 1 78 ? 6.593 7.151 -2.972 1.00 89.56 78 GLY A CA 1
ATOM 613 C C . GLY A 1 78 ? 5.741 7.968 -3.949 1.00 89.56 78 GLY A C 1
ATOM 614 O O . GLY A 1 78 ? 5.129 8.957 -3.536 1.00 89.56 78 GLY A O 1
ATOM 615 N N . GLN A 1 79 ? 5.651 7.572 -5.222 1.00 93.81 79 GLN A N 1
ATOM 616 C CA . GLN A 1 79 ? 4.784 8.237 -6.190 1.00 93.81 79 GLN A CA 1
ATOM 617 C C . GLN A 1 79 ? 3.310 7.865 -6.003 1.00 93.81 79 GLN A C 1
ATOM 619 O O . GLN A 1 79 ? 2.952 6.818 -5.455 1.00 93.81 79 GLN A O 1
ATOM 624 N N . LEU A 1 80 ? 2.442 8.757 -6.481 1.00 93.38 80 LEU A N 1
ATOM 625 C CA . LEU A 1 80 ? 1.004 8.537 -6.478 1.00 93.38 80 LEU A CA 1
ATOM 626 C C . LEU A 1 80 ? 0.629 7.443 -7.472 1.00 93.38 80 LEU A C 1
ATOM 628 O O . LEU A 1 80 ? 1.141 7.395 -8.589 1.00 93.38 80 LEU A O 1
ATOM 632 N N . THR A 1 81 ? -0.305 6.597 -7.064 1.00 91.88 81 THR A N 1
ATOM 633 C CA . THR A 1 81 ? -0.798 5.489 -7.877 1.00 91.88 81 THR A CA 1
ATOM 634 C C . THR A 1 81 ? -2.320 5.417 -7.824 1.00 91.88 81 THR A C 1
ATOM 636 O O . THR A 1 81 ? -2.949 5.868 -6.867 1.00 91.88 81 THR A O 1
ATOM 639 N N . ALA A 1 82 ? -2.929 4.846 -8.860 1.00 83.88 82 ALA A N 1
ATOM 640 C CA . ALA A 1 82 ? -4.287 4.339 -8.755 1.00 83.88 82 ALA A CA 1
ATOM 641 C C . ALA A 1 82 ? -4.220 2.965 -8.073 1.00 83.88 82 ALA A C 1
ATOM 643 O O . ALA A 1 82 ? -3.597 2.044 -8.602 1.00 83.88 82 ALA A O 1
ATOM 644 N N . ALA A 1 83 ? -4.847 2.820 -6.906 1.00 80.88 83 ALA A N 1
ATOM 645 C CA . ALA A 1 83 ? -4.940 1.532 -6.232 1.00 80.88 83 ALA A CA 1
ATOM 646 C C . ALA A 1 83 ? -6.313 0.899 -6.434 1.00 80.88 83 ALA A C 1
ATOM 648 O O . ALA A 1 83 ? -7.341 1.581 -6.434 1.00 80.88 83 ALA A O 1
ATOM 649 N N . LEU A 1 84 ? -6.326 -0.425 -6.552 1.00 73.00 84 LEU A N 1
ATOM 650 C CA . LEU A 1 84 ? -7.553 -1.202 -6.454 1.00 73.00 84 LEU A CA 1
ATOM 651 C C . LEU A 1 84 ? -7.802 -1.496 -4.975 1.00 73.00 84 LEU A C 1
ATOM 653 O O . LEU A 1 84 ? -7.307 -2.488 -4.439 1.00 73.00 84 LEU A O 1
ATOM 657 N N . SER A 1 85 ? -8.555 -0.619 -4.311 1.00 58.38 85 SER A N 1
ATOM 658 C CA . SER A 1 85 ? -9.145 -0.937 -3.009 1.00 58.38 85 SER A CA 1
ATOM 659 C C . SER A 1 85 ? -10.153 -2.073 -3.211 1.00 58.38 85 SER A C 1
ATOM 661 O O . SER A 1 85 ? -11.109 -1.908 -3.972 1.00 58.38 85 SER A O 1
ATOM 663 N N . ARG A 1 86 ? -9.905 -3.232 -2.594 1.00 51.53 86 ARG A N 1
ATOM 664 C CA . ARG A 1 86 ? -10.881 -4.327 -2.526 1.00 51.53 86 ARG A CA 1
ATOM 665 C C . ARG A 1 86 ? -11.893 -4.074 -1.423 1.00 51.53 86 ARG A C 1
ATOM 667 O O . ARG A 1 86 ? -11.459 -3.614 -0.346 1.00 51.53 86 ARG A O 1
#

pLDDT: mean 81.95, std 11.54, range [51.53, 96.06]

Sequence (86 aa):
MGADEVKAAVEASGRRFDSLYPYRCPDGPHWHLSHYEQALGMCPVCEEWHPAWCGSQPDKRWIISGHVVDEQPCPGEGQLTAALSR